Protein AF-A0AAN8IZR3-F1 (afdb_monomer_lite)

Secondary structure (DSSP, 8-state):
------------------GGGTS-TTHHHHHHHHHHHHHHTTT--TT--HHHHHHHHHHHHHHH--HHHHHHHHHHHHHTHHHHHHHHHTT--HHHHHHHTT--

Sequence (104 aa):
MFAFTAFVILIAAADKVPRDHLDGPYCHMCEVIMNNVRGDFNYDFSNVSPSQLLAKIFYECDQNLAGPANMRCHQIAKDNLMLIYSDLQAGKGAYFICQQLSLC

Structure (mmCIF, N/CA/C/O backbone):
data_AF-A0AAN8IZR3-F1
#
_entry.id   AF-A0AAN8IZR3-F1
#
loop_
_atom_site.group_PDB
_atom_site.id
_atom_site.type_symbol
_atom_site.label_atom_id
_atom_site.label_alt_id
_atom_site.label_comp_id
_atom_site.label_asym_id
_atom_site.label_entity_id
_atom_site.label_seq_id
_atom_site.pdbx_PDB_ins_code
_atom_site.Cartn_x
_atom_site.Cartn_y
_atom_site.Cartn_z
_atom_site.occupancy
_atom_site.B_iso_or_equiv
_atom_site.auth_seq_id
_atom_site.auth_comp_id
_atom_site.auth_asym_id
_atom_site.auth_atom_id
_atom_site.pdbx_PDB_model_num
ATOM 1 N N . MET A 1 1 ? 7.357 -62.207 -29.174 1.00 38.62 1 MET A N 1
ATOM 2 C CA . MET A 1 1 ? 7.732 -60.778 -29.142 1.00 38.62 1 MET A CA 1
ATOM 3 C C . MET A 1 1 ? 6.872 -60.099 -28.083 1.00 38.62 1 MET A C 1
ATOM 5 O O . MET A 1 1 ? 5.669 -60.007 -28.267 1.00 38.62 1 MET A O 1
ATOM 9 N N . PHE A 1 2 ? 7.474 -59.757 -26.941 1.00 38.25 2 PHE A N 1
ATOM 10 C CA . PHE A 1 2 ? 6.933 -58.832 -25.927 1.00 38.25 2 PHE A CA 1
ATOM 11 C C . PHE A 1 2 ? 7.077 -57.388 -26.483 1.00 38.25 2 PHE A C 1
ATOM 13 O O . PHE A 1 2 ? 7.927 -57.193 -27.344 1.00 38.25 2 PHE A O 1
ATOM 20 N N . ALA A 1 3 ? 6.344 -56.333 -26.115 1.00 38.59 3 ALA A N 1
ATOM 21 C CA . ALA A 1 3 ? 5.527 -56.040 -24.943 1.00 38.59 3 ALA A CA 1
ATOM 22 C C . ALA A 1 3 ? 4.478 -54.945 -25.268 1.00 38.59 3 ALA A C 1
ATOM 24 O O . ALA A 1 3 ? 4.662 -54.142 -26.181 1.00 38.59 3 ALA A O 1
ATOM 25 N N . PHE A 1 4 ? 3.413 -54.907 -24.464 1.00 47.47 4 PHE A N 1
ATOM 26 C CA . PHE A 1 4 ? 2.477 -53.791 -24.292 1.00 47.47 4 PHE A CA 1
ATOM 27 C C . PHE A 1 4 ? 3.166 -52.576 -23.656 1.00 47.47 4 PHE A C 1
ATOM 29 O O . PHE A 1 4 ? 3.887 -52.768 -22.681 1.00 47.47 4 PHE A O 1
ATOM 36 N N . THR A 1 5 ? 2.868 -51.364 -24.145 1.00 46.00 5 THR A N 1
ATOM 37 C CA . THR A 1 5 ? 2.778 -50.029 -23.482 1.00 46.00 5 THR A CA 1
ATOM 38 C C . THR A 1 5 ? 3.098 -48.957 -24.540 1.00 46.00 5 THR A C 1
ATOM 40 O O . THR A 1 5 ? 3.954 -49.166 -25.382 1.00 46.00 5 THR A O 1
ATOM 43 N N . ALA A 1 6 ? 2.427 -47.816 -24.647 1.00 42.97 6 ALA A N 1
ATOM 44 C CA . ALA A 1 6 ? 1.860 -46.997 -23.598 1.00 42.97 6 ALA A CA 1
ATOM 45 C C . ALA A 1 6 ? 0.643 -46.208 -24.110 1.00 42.97 6 ALA A C 1
ATOM 47 O O . ALA A 1 6 ? 0.675 -45.586 -25.170 1.00 42.97 6 ALA A O 1
ATOM 48 N N . PHE A 1 7 ? -0.404 -46.194 -23.286 1.00 46.56 7 PHE A N 1
ATOM 49 C CA . PHE A 1 7 ? -1.300 -45.053 -23.154 1.00 46.56 7 PHE A CA 1
ATOM 50 C C . PHE A 1 7 ? -0.446 -43.810 -22.873 1.00 46.56 7 PHE A C 1
ATOM 52 O O . PHE A 1 7 ? 0.168 -43.727 -21.811 1.00 46.56 7 PHE A O 1
ATOM 59 N N . VAL A 1 8 ? -0.423 -42.838 -23.781 1.00 50.31 8 VAL A N 1
ATOM 60 C CA . VAL A 1 8 ? -0.055 -41.469 -23.415 1.00 50.31 8 VAL A CA 1
ATOM 61 C C . VAL A 1 8 ? -1.286 -40.613 -23.637 1.00 50.31 8 VAL A C 1
ATOM 63 O O . VAL A 1 8 ? -1.682 -40.282 -24.750 1.00 50.31 8 VAL A O 1
ATOM 66 N N . ILE A 1 9 ? -1.926 -40.367 -22.504 1.00 49.03 9 ILE A N 1
ATOM 67 C CA . ILE A 1 9 ? -3.023 -39.447 -22.276 1.00 49.03 9 ILE A CA 1
ATOM 68 C C . ILE A 1 9 ? -2.616 -38.086 -22.854 1.00 49.03 9 ILE A C 1
ATOM 70 O O . ILE A 1 9 ? -1.644 -37.485 -22.401 1.00 49.03 9 ILE A O 1
ATOM 74 N N . LEU A 1 10 ? -3.363 -37.606 -23.851 1.00 41.41 10 LEU A N 1
ATOM 75 C CA . LEU A 1 10 ? -3.344 -36.208 -24.277 1.00 41.41 10 LEU A CA 1
ATOM 76 C C . LEU A 1 10 ? -3.931 -35.376 -23.135 1.00 41.41 10 LEU A C 1
ATOM 78 O O . LEU A 1 10 ? -5.129 -35.101 -23.089 1.00 41.41 10 LEU A O 1
ATOM 82 N N . ILE A 1 11 ? -3.091 -35.024 -22.165 1.00 51.22 11 ILE A N 1
ATOM 83 C CA . ILE A 1 11 ? -3.413 -33.961 -21.226 1.00 51.22 11 ILE A CA 1
ATOM 84 C C . ILE A 1 11 ? -3.352 -32.688 -22.060 1.00 51.22 11 ILE A C 1
ATOM 86 O O . ILE A 1 11 ? -2.293 -32.330 -22.574 1.00 51.22 11 ILE A O 1
ATOM 90 N N . ALA A 1 12 ? -4.505 -32.047 -22.239 1.00 45.12 12 ALA A N 1
ATOM 91 C CA . ALA A 1 12 ? -4.584 -30.695 -22.749 1.00 45.12 12 ALA A CA 1
ATOM 92 C C . ALA A 1 12 ? -3.636 -29.824 -21.917 1.00 45.12 12 ALA A C 1
ATOM 94 O O . ALA A 1 12 ? -3.920 -29.503 -20.761 1.00 45.12 12 ALA A O 1
ATOM 95 N N . ALA A 1 13 ? -2.494 -29.462 -22.495 1.00 45.12 13 ALA A N 1
ATOM 96 C CA . ALA A 1 13 ? -1.776 -28.285 -22.065 1.00 45.12 13 ALA A CA 1
ATOM 97 C C . ALA A 1 13 ? -2.693 -27.111 -22.420 1.00 45.12 13 ALA A C 1
ATOM 99 O O . ALA A 1 13 ? -2.669 -26.585 -23.527 1.00 45.12 13 ALA A O 1
ATOM 100 N N . ALA A 1 14 ? -3.575 -26.738 -21.494 1.00 46.97 14 ALA A N 1
ATOM 101 C CA . ALA A 1 14 ? -3.945 -25.343 -21.387 1.00 46.97 14 ALA A CA 1
ATOM 102 C C . ALA A 1 14 ? -2.637 -24.639 -21.021 1.00 46.97 14 ALA A C 1
ATOM 104 O O . ALA A 1 14 ? -2.264 -24.598 -19.846 1.00 46.97 14 ALA A O 1
ATOM 105 N N . ASP A 1 15 ? -1.883 -24.224 -22.041 1.00 44.44 15 ASP A N 1
ATOM 106 C CA . ASP A 1 15 ? -0.753 -23.325 -21.887 1.00 44.44 15 ASP A CA 1
ATOM 107 C C . ASP A 1 15 ? -1.238 -22.180 -21.003 1.00 44.44 15 ASP A C 1
ATOM 109 O O . ASP A 1 15 ? -2.088 -21.374 -21.391 1.00 44.44 15 ASP A O 1
ATOM 113 N N . LYS A 1 16 ? -0.774 -22.173 -19.752 1.00 41.12 16 LYS A N 1
ATOM 114 C CA . LYS A 1 16 ? -0.982 -21.060 -18.839 1.00 41.12 16 LYS A CA 1
ATOM 115 C C . LYS A 1 16 ? -0.246 -19.892 -19.471 1.00 41.12 16 LYS A C 1
ATOM 117 O O . LYS A 1 16 ? 0.960 -19.777 -19.290 1.00 41.12 16 LYS A O 1
ATOM 122 N N . VAL A 1 17 ? -0.950 -19.074 -20.247 1.00 48.69 17 VAL A N 1
ATOM 123 C CA . VAL A 1 17 ? -0.418 -17.801 -20.729 1.00 48.69 17 VAL A CA 1
ATOM 124 C C . VAL A 1 17 ? 0.116 -17.038 -19.516 1.00 48.69 17 VAL A C 1
ATOM 126 O O . VAL A 1 17 ? -0.597 -16.944 -18.511 1.00 48.69 17 VAL A O 1
ATOM 129 N N . PRO A 1 18 ? 1.343 -16.497 -19.608 1.00 51.03 18 PRO A N 1
ATOM 130 C CA . PRO A 1 18 ? 1.863 -15.467 -18.745 1.00 51.03 18 PRO A CA 1
ATOM 131 C C . PRO A 1 18 ? 0.797 -14.535 -18.184 1.00 51.03 18 PRO A C 1
ATOM 133 O O . PRO A 1 18 ? 0.354 -13.723 -18.995 1.00 51.03 18 PRO A O 1
ATOM 136 N N . ARG A 1 19 ? 0.348 -14.567 -16.917 1.00 50.91 19 ARG A N 1
ATOM 137 C CA . ARG A 1 19 ? -0.573 -13.493 -16.454 1.00 50.91 19 ARG A CA 1
ATOM 138 C C . ARG A 1 19 ? 0.058 -12.101 -16.654 1.00 50.91 19 ARG A C 1
ATOM 140 O O . ARG A 1 19 ? -0.626 -11.128 -16.942 1.00 50.91 19 ARG A O 1
ATOM 147 N N . ASP A 1 20 ? 1.386 -12.082 -16.663 1.00 47.97 20 ASP A N 1
ATOM 148 C CA . ASP A 1 20 ? 2.274 -10.945 -16.889 1.00 47.97 20 ASP A CA 1
ATOM 149 C C . ASP A 1 20 ? 2.138 -10.260 -18.268 1.00 47.97 20 ASP A C 1
ATOM 151 O O . ASP A 1 20 ? 2.714 -9.194 -18.466 1.00 47.97 20 ASP A O 1
ATOM 155 N N . HIS A 1 21 ? 1.436 -10.851 -19.250 1.00 45.38 21 HIS A N 1
ATOM 156 C CA . HIS A 1 21 ? 1.255 -10.227 -20.573 1.00 45.38 21 HIS A CA 1
ATOM 157 C C . HIS A 1 21 ? -0.057 -9.435 -20.715 1.00 45.38 21 HIS A C 1
ATOM 159 O O . HIS A 1 21 ? -0.192 -8.653 -21.654 1.00 45.38 21 HIS A O 1
ATOM 165 N N . LEU A 1 22 ? -1.025 -9.641 -19.814 1.00 55.91 22 LEU A N 1
ATOM 166 C CA . LEU A 1 22 ? -2.338 -8.980 -19.851 1.00 55.91 22 LEU A CA 1
ATOM 167 C C . LEU A 1 22 ? -2.496 -7.939 -18.742 1.00 55.91 22 LEU A C 1
ATOM 169 O O . LEU A 1 22 ? -3.118 -6.905 -18.971 1.00 55.91 22 LEU A O 1
ATOM 173 N N . ASP A 1 23 ? -1.903 -8.191 -17.579 1.00 59.34 23 ASP A N 1
ATOM 174 C CA . ASP A 1 23 ? -1.882 -7.258 -16.463 1.00 59.34 23 ASP A CA 1
ATOM 175 C C . ASP A 1 23 ? -0.554 -6.469 -16.508 1.00 59.34 23 ASP A C 1
ATOM 177 O O . ASP A 1 23 ? 0.507 -7.056 -16.708 1.00 59.34 23 ASP A O 1
ATOM 181 N N . GLY A 1 24 ? -0.592 -5.134 -16.407 1.00 63.03 24 GLY A N 1
ATOM 182 C CA . GLY A 1 24 ? 0.551 -4.245 -16.687 1.00 63.03 24 GLY A CA 1
ATOM 183 C C . GLY A 1 24 ? 1.871 -4.582 -15.954 1.00 63.03 24 GLY A C 1
ATOM 184 O O . GLY A 1 24 ? 1.887 -5.339 -14.984 1.00 63.03 24 GLY A O 1
ATOM 185 N N . PRO A 1 25 ? 3.013 -3.966 -16.336 1.00 78.0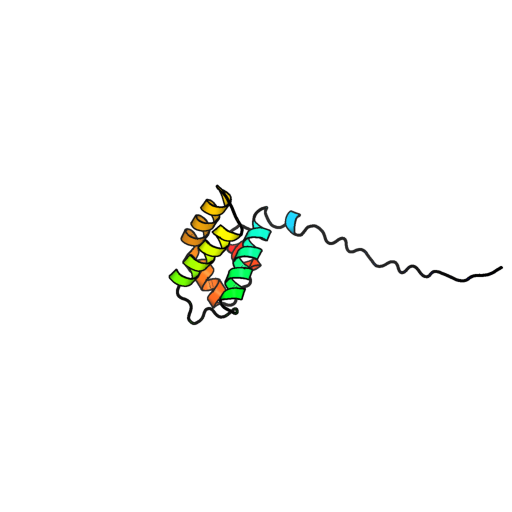6 25 PRO A N 1
ATOM 186 C CA . PRO A 1 25 ? 4.357 -4.370 -15.884 1.00 78.06 25 PRO A CA 1
ATOM 187 C C . PRO A 1 25 ? 4.600 -4.247 -14.367 1.00 78.06 25 PRO A C 1
ATOM 189 O O . PRO A 1 25 ? 5.638 -4.683 -13.872 1.00 78.06 25 PRO A O 1
ATOM 192 N N . TYR A 1 26 ? 3.671 -3.633 -13.630 1.00 86.38 26 TYR A N 1
ATOM 193 C CA . TYR A 1 26 ? 3.735 -3.438 -12.183 1.00 86.38 26 TYR A CA 1
ATOM 194 C C . TYR A 1 26 ? 2.722 -4.289 -11.406 1.00 86.38 26 TYR A C 1
ATOM 196 O O . TYR A 1 26 ? 2.785 -4.301 -10.175 1.00 86.38 26 TYR A O 1
ATOM 204 N N . CYS A 1 27 ? 1.823 -5.010 -12.087 1.00 89.81 27 CYS A N 1
ATOM 205 C CA . CYS A 1 27 ? 0.713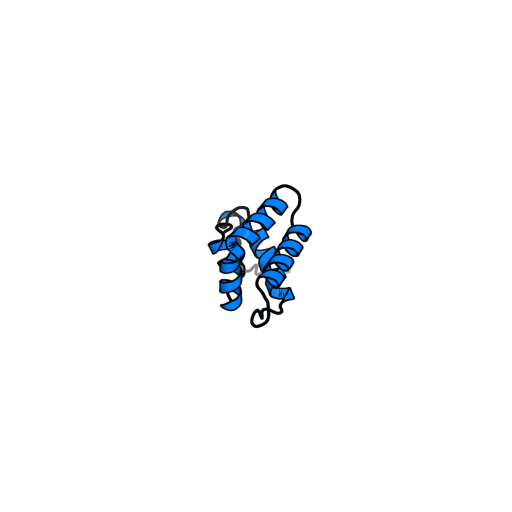 -5.715 -11.452 1.00 89.81 27 CYS A CA 1
ATOM 206 C C . CYS A 1 27 ? 1.219 -6.795 -10.499 1.00 89.81 27 CYS A C 1
ATOM 208 O O . CYS A 1 27 ? 0.888 -6.782 -9.315 1.00 89.81 27 CYS A O 1
ATOM 210 N N . HIS A 1 28 ? 2.118 -7.656 -10.988 1.00 91.06 28 HIS A N 1
ATOM 211 C CA . HIS A 1 28 ? 2.694 -8.731 -10.186 1.00 91.06 28 HIS A CA 1
ATOM 212 C C . HIS A 1 28 ? 3.345 -8.207 -8.900 1.00 91.06 28 HIS A C 1
ATOM 214 O O . HIS A 1 28 ? 3.093 -8.719 -7.812 1.00 91.06 28 HIS A O 1
ATOM 220 N N . MET A 1 29 ? 4.145 -7.143 -9.008 1.00 92.62 29 MET A N 1
ATOM 221 C CA . MET A 1 29 ? 4.839 -6.584 -7.851 1.00 92.62 29 MET A CA 1
ATOM 222 C C . MET A 1 29 ? 3.880 -5.899 -6.871 1.00 92.62 29 MET A C 1
ATOM 224 O O . MET A 1 29 ? 4.042 -6.027 -5.659 1.00 92.62 29 MET A O 1
ATOM 228 N N . CYS A 1 30 ? 2.854 -5.212 -7.379 1.00 96.25 30 CYS A N 1
ATOM 229 C CA . CYS A 1 30 ? 1.800 -4.666 -6.534 1.00 96.25 30 CYS A CA 1
ATOM 230 C C . CYS A 1 30 ? 1.075 -5.779 -5.766 1.00 96.25 30 CYS A C 1
ATOM 232 O O . CYS A 1 30 ? 0.871 -5.658 -4.558 1.00 96.25 30 CYS A O 1
ATOM 234 N N . GLU A 1 31 ? 0.729 -6.882 -6.436 1.00 96.38 31 GLU A N 1
ATOM 235 C CA . GLU A 1 31 ? 0.065 -8.009 -5.789 1.00 96.38 31 GLU A CA 1
ATOM 236 C C . GLU A 1 31 ? 0.929 -8.635 -4.694 1.00 96.38 31 GLU A C 1
ATOM 238 O O . GLU A 1 31 ? 0.405 -8.951 -3.627 1.00 96.38 31 GLU A O 1
ATOM 243 N N . VAL A 1 32 ? 2.236 -8.795 -4.929 1.00 95.94 32 VAL A N 1
ATOM 244 C CA . VAL A 1 32 ? 3.182 -9.291 -3.916 1.00 95.94 32 VAL A CA 1
ATOM 245 C C . VAL A 1 32 ? 3.162 -8.393 -2.681 1.00 95.94 32 VAL A C 1
ATOM 247 O O . VAL A 1 32 ? 2.876 -8.873 -1.584 1.00 95.94 32 VAL A O 1
ATOM 250 N N . ILE A 1 33 ? 3.370 -7.086 -2.861 1.00 97.62 33 ILE A N 1
ATOM 251 C CA . ILE A 1 33 ? 3.377 -6.110 -1.763 1.00 97.62 33 ILE A CA 1
ATOM 252 C C . ILE A 1 33 ? 2.050 -6.147 -1.000 1.00 97.62 33 ILE A C 1
ATOM 254 O O . ILE A 1 33 ? 2.032 -6.304 0.220 1.00 97.62 33 ILE A O 1
ATOM 258 N N . MET A 1 34 ? 0.919 -6.062 -1.704 1.00 98.19 34 MET A N 1
ATOM 259 C CA . MET A 1 34 ? -0.391 -6.022 -1.058 1.00 98.19 34 MET A CA 1
ATOM 260 C C . MET A 1 34 ? -0.763 -7.346 -0.384 1.00 98.19 34 MET A C 1
ATOM 262 O O . MET A 1 34 ? -1.442 -7.329 0.643 1.00 98.19 34 MET A O 1
ATOM 266 N N . ASN A 1 35 ? -0.324 -8.495 -0.905 1.00 98.12 35 ASN A N 1
ATOM 267 C CA . ASN A 1 35 ? -0.526 -9.778 -0.233 1.00 98.12 35 ASN A CA 1
ATOM 268 C C . ASN A 1 35 ? 0.327 -9.905 1.033 1.00 98.12 35 ASN A C 1
ATOM 270 O O . ASN A 1 35 ? -0.194 -10.405 2.028 1.00 98.12 35 ASN A O 1
ATOM 274 N N . ASN A 1 36 ? 1.564 -9.402 1.043 1.00 98.19 36 ASN A N 1
ATOM 275 C CA . ASN A 1 36 ? 2.384 -9.369 2.257 1.00 98.19 36 ASN A CA 1
ATOM 276 C C . ASN A 1 36 ? 1.744 -8.485 3.334 1.00 98.19 36 ASN A C 1
ATOM 278 O O . ASN A 1 36 ? 1.543 -8.935 4.459 1.00 98.19 36 ASN A O 1
ATOM 282 N N . VAL A 1 37 ? 1.310 -7.270 2.970 1.00 98.31 37 VAL A N 1
ATOM 283 C CA . VAL A 1 37 ? 0.589 -6.369 3.889 1.00 98.31 37 VAL A CA 1
ATOM 284 C C . VAL A 1 37 ? -0.649 -7.056 4.472 1.00 98.31 37 VAL A C 1
ATOM 286 O O . VAL A 1 37 ? -0.871 -7.015 5.680 1.00 98.31 37 VAL A O 1
ATOM 289 N N . ARG A 1 38 ? -1.453 -7.715 3.629 1.00 98.06 38 ARG A N 1
ATOM 290 C CA . ARG A 1 38 ? -2.634 -8.474 4.073 1.00 98.06 38 ARG A CA 1
ATOM 291 C C . ARG A 1 38 ? -2.265 -9.621 5.006 1.00 98.06 38 ARG A C 1
ATOM 293 O O . ARG A 1 38 ? -2.939 -9.797 6.017 1.00 98.06 38 ARG A O 1
ATOM 300 N N . GLY A 1 39 ? -1.211 -10.367 4.690 1.00 97.56 39 GLY A N 1
ATOM 301 C CA . GLY A 1 39 ? -0.715 -11.463 5.515 1.00 97.56 39 GLY A CA 1
ATOM 302 C C . GLY A 1 39 ? -0.271 -11.005 6.902 1.00 97.56 39 GLY A C 1
ATOM 303 O O . GLY A 1 39 ? -0.670 -11.610 7.892 1.00 97.56 39 GLY A O 1
ATOM 304 N N . ASP A 1 40 ? 0.469 -9.902 6.992 1.00 97.00 40 ASP A N 1
ATOM 305 C CA . ASP A 1 40 ? 1.016 -9.422 8.267 1.00 97.00 40 ASP A CA 1
ATOM 306 C C . ASP A 1 40 ? -0.035 -8.870 9.228 1.00 97.00 40 ASP A C 1
ATOM 308 O O . ASP A 1 40 ? 0.138 -8.929 10.446 1.00 97.00 40 ASP A O 1
ATOM 312 N N . PHE A 1 41 ? -1.161 -8.394 8.699 1.00 97.31 41 PHE A N 1
ATOM 313 C CA . PHE A 1 41 ? -2.332 -8.050 9.503 1.00 97.31 41 PHE A CA 1
ATOM 314 C C . PHE A 1 41 ? -3.320 -9.217 9.655 1.00 97.31 41 PHE A C 1
ATOM 316 O O . PHE A 1 41 ? -4.447 -9.013 10.091 1.00 97.31 41 PHE A O 1
ATOM 323 N N . ASN A 1 42 ? -2.930 -10.451 9.312 1.00 96.94 42 ASN A N 1
ATOM 324 C CA . ASN A 1 42 ? -3.790 -11.641 9.362 1.00 96.94 42 ASN A CA 1
ATOM 325 C C . ASN A 1 42 ? -5.140 -11.450 8.646 1.00 96.94 42 ASN A C 1
ATOM 327 O O . ASN A 1 42 ? -6.155 -12.004 9.061 1.00 96.94 42 ASN A O 1
ATOM 331 N N . TYR A 1 43 ? -5.151 -10.667 7.564 1.00 96.00 43 TYR A N 1
ATOM 332 C CA . TYR A 1 43 ? -6.343 -10.293 6.799 1.00 96.00 43 TYR A CA 1
ATOM 333 C C . TYR A 1 43 ? -7.420 -9.537 7.604 1.00 96.00 43 TYR A C 1
ATOM 335 O O . TYR A 1 43 ? -8.541 -9.396 7.118 1.00 96.00 43 TYR A O 1
ATOM 343 N N . ASP A 1 44 ? -7.088 -9.013 8.788 1.00 96.50 44 ASP A N 1
ATOM 344 C CA . ASP A 1 44 ? -7.984 -8.227 9.636 1.00 96.50 44 ASP A CA 1
ATOM 345 C C . ASP A 1 44 ? -7.472 -6.789 9.808 1.00 96.50 44 ASP A C 1
ATOM 347 O O . ASP A 1 44 ? -6.445 -6.520 10.430 1.00 96.50 44 ASP A O 1
ATOM 351 N N . PHE A 1 45 ? -8.238 -5.845 9.263 1.00 97.00 45 PHE A N 1
ATOM 352 C CA . PHE A 1 45 ? -7.940 -4.412 9.283 1.00 97.00 45 PHE A CA 1
ATOM 353 C C . PHE A 1 45 ? -8.880 -3.617 10.203 1.00 97.00 45 PHE A C 1
ATOM 355 O O . PHE A 1 45 ? -8.905 -2.388 10.151 1.00 97.00 45 PHE A O 1
ATOM 362 N N . SER A 1 46 ? -9.662 -4.294 11.052 1.00 95.38 46 SER A N 1
ATOM 363 C CA . SER A 1 46 ? -10.634 -3.655 11.953 1.00 95.38 46 SER A CA 1
ATOM 364 C C . SER A 1 46 ? -9.989 -2.729 12.992 1.00 95.38 46 SER A C 1
ATOM 366 O O . SER A 1 46 ? -10.581 -1.718 13.364 1.00 95.38 46 SER A O 1
ATOM 368 N N . ASN A 1 47 ? -8.763 -3.047 13.420 1.00 94.88 47 ASN A N 1
ATOM 369 C CA . ASN A 1 47 ? -8.005 -2.309 14.438 1.00 94.88 47 ASN A CA 1
ATOM 370 C C . ASN A 1 47 ? -6.707 -1.681 13.900 1.00 94.88 47 ASN A C 1
ATOM 372 O O . ASN A 1 47 ? -5.856 -1.255 14.680 1.00 94.88 47 ASN A O 1
ATOM 376 N N . VAL A 1 48 ? -6.531 -1.645 12.577 1.00 97.19 48 VAL A N 1
ATOM 377 C CA . VAL A 1 48 ? -5.352 -1.057 11.929 1.00 97.19 48 VAL A CA 1
ATOM 378 C C . VAL A 1 48 ? -5.646 0.406 11.634 1.00 97.19 48 VAL A C 1
ATOM 380 O O . VAL A 1 48 ? -6.674 0.717 11.047 1.00 97.19 48 VAL A O 1
ATOM 383 N N . SER A 1 4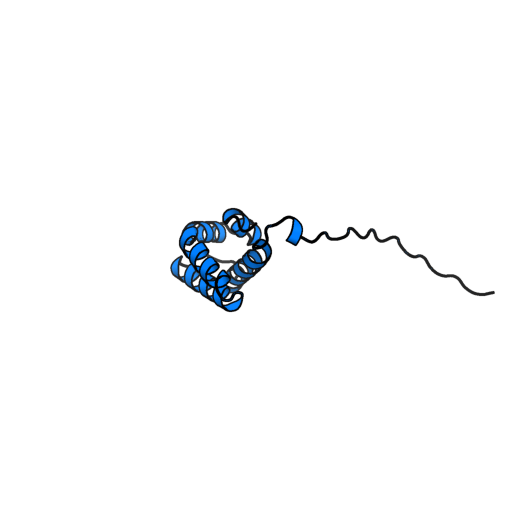9 ? -4.760 1.324 12.013 1.00 98.19 49 SER A N 1
ATOM 384 C CA . SER A 1 49 ? -4.893 2.730 11.622 1.00 98.19 49 SER A CA 1
ATOM 385 C C . SER A 1 49 ? -4.323 2.982 10.216 1.00 98.19 49 SER A C 1
ATOM 387 O O . SER A 1 49 ? -3.408 2.274 9.780 1.00 98.19 49 SER A O 1
ATOM 389 N N . PRO A 1 50 ? -4.754 4.047 9.511 1.00 98.06 50 PRO A N 1
ATOM 390 C CA . PRO A 1 50 ? -4.147 4.422 8.233 1.00 98.06 50 PRO A CA 1
ATOM 391 C C . PRO A 1 50 ? -2.630 4.653 8.320 1.00 98.06 50 PRO A C 1
ATOM 393 O O . PRO A 1 50 ? -1.900 4.311 7.394 1.00 98.06 50 PRO A O 1
ATOM 396 N N . SER A 1 51 ? -2.120 5.189 9.436 1.00 98.25 51 SER A N 1
ATOM 397 C CA . SER A 1 51 ? -0.677 5.400 9.612 1.00 98.25 51 SER A CA 1
ATOM 398 C C . SER A 1 51 ? 0.096 4.091 9.789 1.00 98.25 51 SER A C 1
ATOM 400 O O . SER A 1 51 ? 1.192 3.964 9.245 1.00 98.25 51 SER A O 1
ATOM 402 N N . GLN A 1 52 ? -0.473 3.108 10.496 1.00 98.31 52 GLN A N 1
ATOM 403 C CA . GLN A 1 52 ? 0.106 1.766 10.615 1.00 98.31 52 GLN A CA 1
ATOM 404 C C . GLN A 1 52 ? 0.121 1.051 9.264 1.00 98.31 52 GLN A C 1
ATOM 406 O O . GLN A 1 52 ? 1.139 0.470 8.892 1.00 98.31 52 GLN A O 1
ATOM 411 N N . LEU A 1 53 ? -0.977 1.146 8.506 1.00 98.50 53 LEU A N 1
ATOM 412 C CA . LEU A 1 53 ? -1.050 0.602 7.155 1.00 98.50 53 LEU A CA 1
ATOM 413 C C . LEU A 1 53 ? 0.007 1.236 6.242 1.00 98.50 53 LEU A C 1
ATOM 415 O O . LEU A 1 53 ? 0.746 0.514 5.578 1.00 98.50 53 LEU A O 1
ATOM 419 N N . LEU A 1 54 ? 0.118 2.569 6.231 1.00 98.62 54 LEU A N 1
ATOM 420 C CA . LEU A 1 54 ? 1.090 3.268 5.388 1.00 98.62 54 LEU A CA 1
ATOM 421 C C . LEU A 1 54 ? 2.528 2.861 5.722 1.00 98.62 54 LEU A C 1
ATOM 423 O O . LEU A 1 54 ? 3.300 2.548 4.819 1.00 98.62 54 LEU A O 1
ATOM 427 N N . ALA A 1 55 ? 2.876 2.827 7.012 1.00 98.62 55 ALA A N 1
ATOM 428 C CA . ALA A 1 55 ? 4.196 2.394 7.460 1.00 98.62 55 ALA A CA 1
ATOM 429 C C . ALA A 1 55 ? 4.503 0.958 7.014 1.00 98.62 55 ALA A C 1
ATOM 431 O O . ALA A 1 55 ? 5.632 0.653 6.630 1.00 98.62 55 ALA A O 1
ATOM 432 N N . LYS A 1 56 ? 3.491 0.084 7.015 1.00 98.50 56 LYS A N 1
ATOM 433 C CA . LYS A 1 56 ? 3.653 -1.294 6.567 1.00 98.50 56 LYS A CA 1
ATOM 434 C C . LYS A 1 56 ? 3.811 -1.410 5.051 1.00 98.50 56 LYS A C 1
ATOM 436 O O . LYS A 1 56 ? 4.689 -2.135 4.597 1.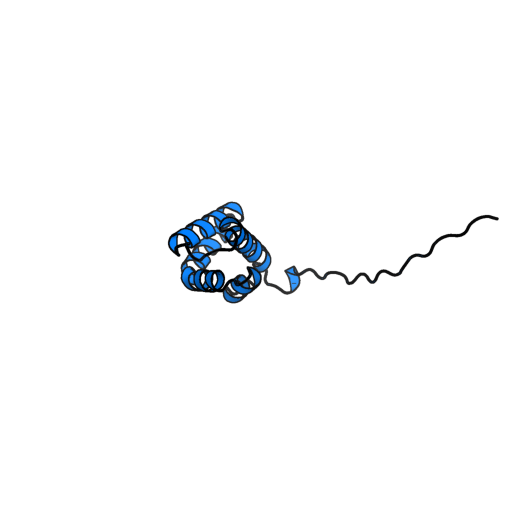00 98.50 56 LYS A O 1
ATOM 441 N N . ILE A 1 57 ? 3.034 -0.664 4.267 1.00 98.56 57 ILE A N 1
ATOM 442 C CA . ILE A 1 57 ? 3.215 -0.619 2.808 1.00 98.56 57 ILE A CA 1
ATOM 443 C C . ILE A 1 57 ? 4.616 -0.095 2.468 1.00 98.56 57 ILE A C 1
ATOM 445 O O . ILE A 1 57 ? 5.277 -0.656 1.604 1.00 98.56 57 ILE A O 1
ATOM 449 N N . PHE A 1 58 ? 5.104 0.928 3.175 1.00 98.56 58 PHE A N 1
ATOM 450 C CA . PHE A 1 58 ? 6.457 1.461 2.980 1.00 98.56 58 PHE A CA 1
ATOM 451 C C . PHE A 1 58 ? 7.529 0.415 3.243 1.00 98.56 58 PHE A C 1
ATOM 453 O O . PHE A 1 58 ? 8.422 0.234 2.420 1.00 98.56 58 PHE A O 1
ATOM 460 N N . TYR A 1 59 ? 7.395 -0.313 4.351 1.00 98.44 59 TYR A N 1
ATOM 461 C CA . TYR A 1 59 ? 8.282 -1.422 4.659 1.00 98.44 59 TYR A CA 1
ATOM 462 C C . TYR A 1 59 ? 8.294 -2.462 3.527 1.00 98.44 59 TYR A C 1
ATOM 464 O O . TYR A 1 59 ? 9.366 -2.852 3.076 1.00 98.44 59 TYR A O 1
ATOM 472 N N . GLU A 1 60 ? 7.129 -2.864 3.009 1.00 98.06 60 GLU A N 1
ATOM 473 C CA . GLU A 1 60 ? 7.063 -3.818 1.894 1.00 98.06 60 GLU A CA 1
ATOM 474 C C . GLU A 1 60 ? 7.634 -3.254 0.585 1.00 98.06 60 GLU A C 1
ATOM 476 O O . GLU A 1 60 ? 8.301 -3.985 -0.148 1.00 98.06 60 GLU A O 1
ATOM 481 N N . CYS A 1 61 ? 7.444 -1.965 0.295 1.00 97.19 61 CYS A N 1
ATOM 482 C CA . CYS A 1 61 ? 8.116 -1.313 -0.828 1.00 97.19 61 CYS A CA 1
ATOM 483 C C . CYS A 1 61 ? 9.647 -1.409 -0.673 1.00 97.19 61 CYS A C 1
ATOM 485 O O . CYS A 1 61 ? 10.327 -1.800 -1.618 1.00 97.19 61 CYS A O 1
ATOM 487 N N . ASP A 1 62 ? 10.184 -1.129 0.519 1.00 97.06 62 ASP A N 1
ATOM 488 C CA . ASP A 1 62 ? 11.627 -1.161 0.792 1.00 97.06 62 ASP A CA 1
ATOM 489 C C . ASP A 1 62 ? 12.224 -2.577 0.721 1.00 97.06 62 ASP A C 1
ATOM 491 O O . ASP A 1 62 ? 13.394 -2.730 0.373 1.00 97.06 62 ASP A O 1
ATOM 495 N N . GLN A 1 63 ? 11.442 -3.615 1.043 1.00 97.25 63 GLN A N 1
ATOM 496 C CA . GLN A 1 63 ? 11.893 -5.010 0.954 1.00 97.25 63 GLN A CA 1
ATOM 497 C C . GLN A 1 63 ? 11.883 -5.558 -0.477 1.00 97.25 63 GLN A C 1
ATOM 499 O O . GLN A 1 63 ? 12.731 -6.378 -0.826 1.00 97.25 63 GLN A O 1
ATOM 504 N N . ASN A 1 64 ? 10.922 -5.136 -1.302 1.00 92.62 64 ASN A N 1
ATOM 505 C CA . ASN A 1 64 ? 10.681 -5.750 -2.611 1.00 92.62 64 ASN A CA 1
ATOM 506 C C . ASN A 1 64 ? 11.199 -4.905 -3.785 1.00 92.62 64 ASN A C 1
ATOM 508 O O . ASN A 1 64 ? 11.332 -5.413 -4.900 1.00 92.62 64 ASN A O 1
ATOM 512 N N . LEU A 1 65 ? 11.489 -3.619 -3.566 1.00 93.44 65 LEU A N 1
ATOM 513 C CA . LEU A 1 65 ? 11.863 -2.675 -4.614 1.00 93.44 65 LEU A CA 1
ATOM 514 C C . LEU A 1 65 ? 13.117 -1.879 -4.254 1.00 93.44 65 LEU A C 1
ATOM 516 O O . LEU A 1 65 ? 13.410 -1.588 -3.100 1.00 93.44 65 LEU A O 1
ATOM 520 N N . ALA A 1 66 ? 13.828 -1.437 -5.290 1.00 91.44 66 ALA A N 1
ATOM 521 C CA . ALA A 1 66 ? 14.980 -0.554 -5.162 1.00 91.44 66 ALA A CA 1
ATOM 522 C C . ALA A 1 66 ? 14.900 0.616 -6.152 1.00 91.44 66 ALA A C 1
ATOM 524 O O . ALA A 1 66 ? 14.186 0.574 -7.159 1.00 91.44 66 ALA A O 1
ATOM 525 N N . GLY A 1 67 ? 15.657 1.677 -5.865 1.00 93.38 67 GLY A N 1
ATOM 526 C CA . GLY A 1 67 ? 15.800 2.826 -6.758 1.00 93.38 67 GLY A CA 1
ATOM 527 C C . GLY A 1 67 ? 14.465 3.527 -7.071 1.00 93.38 67 GLY A C 1
ATOM 528 O O . GLY A 1 67 ? 13.611 3.654 -6.189 1.00 93.38 67 GLY A O 1
ATOM 529 N N . PRO A 1 68 ? 14.254 3.992 -8.318 1.00 91.69 68 PRO A N 1
ATOM 530 C CA . PRO A 1 68 ? 13.049 4.734 -8.700 1.00 91.69 68 PRO A CA 1
ATOM 531 C C . PRO A 1 68 ? 11.732 3.985 -8.478 1.00 91.69 68 PRO A C 1
ATOM 533 O O . PRO A 1 68 ? 10.716 4.616 -8.193 1.00 91.69 68 PRO A O 1
ATOM 536 N N . ALA A 1 69 ? 11.739 2.653 -8.581 1.00 90.38 69 ALA A N 1
ATOM 537 C CA . ALA A 1 69 ? 10.544 1.846 -8.352 1.00 90.38 69 ALA A CA 1
ATOM 538 C C . ALA A 1 69 ? 10.091 1.911 -6.885 1.00 90.38 69 ALA A C 1
ATOM 540 O O . ALA A 1 69 ? 8.899 2.073 -6.629 1.00 90.38 69 ALA A O 1
ATOM 541 N N . ASN A 1 70 ? 11.034 1.878 -5.936 1.00 93.00 70 ASN A N 1
ATOM 542 C CA . ASN A 1 70 ? 10.724 2.017 -4.513 1.00 93.00 70 ASN A CA 1
ATOM 543 C C . ASN A 1 70 ? 10.134 3.405 -4.203 1.00 93.00 70 ASN A C 1
ATOM 545 O O . ASN A 1 70 ? 9.057 3.519 -3.622 1.00 93.00 70 ASN A O 1
ATOM 549 N N . MET A 1 71 ? 10.776 4.470 -4.701 1.00 95.44 71 MET A N 1
ATOM 550 C CA . MET A 1 71 ? 10.266 5.839 -4.525 1.00 95.44 71 MET A CA 1
ATOM 551 C C . MET A 1 71 ? 8.846 6.000 -5.083 1.00 95.44 71 MET A C 1
ATOM 553 O O . MET A 1 71 ? 7.993 6.626 -4.455 1.00 95.44 71 MET A O 1
ATOM 557 N N . ARG A 1 72 ? 8.569 5.39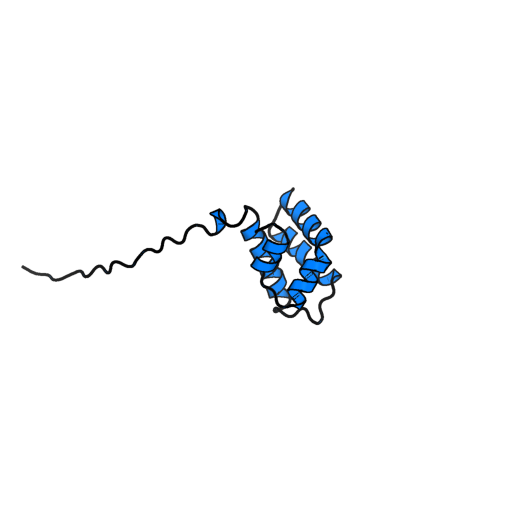7 -6.247 1.00 95.06 72 ARG A N 1
ATOM 558 C CA . ARG A 1 72 ? 7.232 5.407 -6.849 1.00 95.06 72 ARG A CA 1
ATOM 559 C C . ARG A 1 72 ? 6.219 4.617 -6.017 1.00 95.06 72 ARG A C 1
ATOM 561 O O . ARG A 1 72 ? 5.091 5.075 -5.877 1.00 95.06 72 ARG A O 1
ATOM 568 N N . CYS A 1 73 ? 6.614 3.485 -5.439 1.00 97.50 73 CYS A N 1
ATOM 569 C CA . CYS A 1 73 ? 5.773 2.694 -4.538 1.00 97.50 73 CYS A CA 1
ATOM 570 C C . CYS A 1 73 ? 5.350 3.502 -3.302 1.00 97.50 73 CYS A C 1
ATOM 572 O O . CYS A 1 73 ? 4.161 3.590 -2.998 1.00 97.50 73 CYS A O 1
ATOM 574 N N . HIS A 1 74 ? 6.298 4.193 -2.657 1.00 98.25 74 HIS A N 1
ATOM 575 C CA . HIS A 1 74 ? 6.015 5.078 -1.518 1.00 98.25 74 HIS A CA 1
ATOM 576 C C . HIS A 1 74 ? 5.063 6.216 -1.894 1.00 98.25 74 HIS A C 1
ATOM 578 O O . HIS A 1 74 ? 4.155 6.545 -1.130 1.00 98.25 74 HIS A O 1
ATOM 584 N N . GLN A 1 75 ? 5.263 6.819 -3.068 1.00 98.19 75 GLN A N 1
ATOM 585 C CA . GLN A 1 75 ? 4.411 7.903 -3.549 1.00 98.19 75 GLN A CA 1
ATOM 586 C C . GLN A 1 75 ? 2.979 7.419 -3.806 1.00 98.19 75 GLN A C 1
ATOM 588 O O . GLN A 1 75 ? 2.039 8.006 -3.279 1.00 98.19 75 GLN A O 1
ATOM 593 N N . ILE A 1 76 ? 2.811 6.303 -4.525 1.00 97.44 76 ILE A N 1
ATOM 594 C CA . ILE A 1 76 ? 1.494 5.703 -4.789 1.00 97.44 76 ILE A CA 1
ATOM 595 C C . ILE A 1 76 ? 0.781 5.366 -3.478 1.00 97.44 76 ILE A C 1
ATOM 597 O O . ILE A 1 76 ? -0.398 5.682 -3.330 1.00 97.44 76 ILE A O 1
ATOM 601 N N . ALA A 1 77 ? 1.488 4.769 -2.516 1.00 98.12 77 ALA A N 1
ATOM 602 C CA . ALA A 1 77 ? 0.920 4.415 -1.221 1.00 98.12 77 ALA A CA 1
ATOM 603 C C . ALA A 1 77 ? 0.461 5.646 -0.422 1.00 98.12 77 ALA A C 1
ATOM 605 O O . ALA A 1 77 ? -0.600 5.605 0.196 1.00 98.12 77 ALA A O 1
ATOM 606 N N . LYS A 1 78 ? 1.216 6.753 -0.460 1.00 98.31 78 LYS A N 1
ATOM 607 C CA . LYS A 1 78 ? 0.809 8.032 0.148 1.00 98.31 78 LYS A CA 1
ATOM 608 C C . LYS A 1 78 ? -0.425 8.618 -0.526 1.00 98.31 78 LYS A C 1
ATOM 610 O O . LYS A 1 78 ? -1.387 8.948 0.164 1.00 98.31 78 LYS A O 1
ATOM 615 N N . ASP A 1 79 ? -0.397 8.723 -1.850 1.00 98.31 79 ASP A N 1
ATOM 616 C CA . ASP A 1 79 ? -1.445 9.395 -2.623 1.00 98.31 79 ASP A CA 1
ATOM 617 C C . ASP A 1 79 ? -2.776 8.635 -2.574 1.00 98.31 79 ASP A C 1
ATOM 619 O O . ASP A 1 79 ? -3.843 9.241 -2.637 1.00 98.31 79 ASP A O 1
ATOM 623 N N . ASN A 1 80 ? -2.718 7.310 -2.408 1.00 98.38 80 ASN A N 1
ATOM 624 C CA . ASN A 1 80 ? -3.885 6.431 -2.445 1.00 98.38 80 ASN A CA 1
ATOM 625 C C . ASN A 1 80 ? -4.189 5.763 -1.097 1.00 98.38 80 ASN A C 1
ATOM 627 O O . ASN A 1 80 ? -4.978 4.819 -1.054 1.00 98.38 80 ASN A O 1
ATOM 631 N N . LEU A 1 81 ? -3.602 6.237 0.011 1.00 98.31 81 LEU A N 1
ATOM 632 C CA . LEU A 1 81 ? -3.712 5.576 1.317 1.00 98.31 81 LEU A CA 1
ATOM 633 C C . LEU A 1 81 ? -5.164 5.298 1.716 1.00 98.31 81 LEU A C 1
ATOM 635 O O . LEU A 1 81 ? -5.486 4.192 2.136 1.00 98.31 81 LEU A O 1
ATOM 639 N N . MET A 1 82 ? -6.045 6.290 1.576 1.00 98.12 82 MET A N 1
ATOM 640 C CA . MET A 1 82 ? -7.443 6.143 1.987 1.00 98.12 82 MET A CA 1
ATOM 641 C C . MET A 1 82 ? -8.211 5.145 1.118 1.00 98.12 82 MET A C 1
ATOM 643 O O . MET A 1 82 ? -9.050 4.418 1.646 1.00 98.12 82 MET A O 1
ATOM 647 N N . LEU A 1 83 ? -7.897 5.070 -0.180 1.00 98.12 83 LEU A N 1
ATOM 648 C CA . LEU A 1 83 ? -8.473 4.076 -1.086 1.00 98.12 83 LEU A CA 1
ATOM 649 C C . LEU A 1 83 ? -8.030 2.674 -0.664 1.00 98.12 83 LEU A C 1
ATOM 651 O O . LEU A 1 83 ? -8.877 1.835 -0.362 1.00 98.12 83 LEU A O 1
ATOM 655 N N . ILE A 1 84 ? -6.715 2.462 -0.538 1.00 98.12 84 ILE A N 1
ATOM 656 C CA . ILE A 1 84 ? -6.132 1.174 -0.136 1.00 98.12 84 ILE A CA 1
ATOM 657 C C . ILE A 1 84 ? -6.702 0.737 1.218 1.00 98.12 84 ILE A C 1
ATOM 659 O O . ILE A 1 84 ? -7.111 -0.409 1.384 1.00 98.12 84 ILE A O 1
ATOM 663 N N . TYR A 1 85 ? -6.774 1.662 2.177 1.00 98.00 85 TYR A N 1
ATOM 664 C CA . TYR A 1 85 ? -7.337 1.413 3.498 1.00 98.00 85 TYR A CA 1
ATOM 665 C C . TYR A 1 85 ? -8.802 0.970 3.423 1.00 98.00 85 TYR A C 1
ATOM 667 O O . TYR A 1 85 ? -9.159 -0.051 4.008 1.00 98.00 85 TYR A O 1
ATOM 675 N N . SER A 1 86 ? -9.642 1.691 2.671 1.00 97.94 86 SER A N 1
ATOM 676 C CA . SER A 1 86 ? -11.061 1.345 2.525 1.00 97.94 86 SER A CA 1
ATOM 677 C C . SER A 1 86 ? -11.278 -0.014 1.858 1.00 97.94 86 SER A C 1
ATOM 679 O O . SER A 1 86 ? -12.122 -0.789 2.308 1.00 97.94 86 SER A O 1
ATOM 681 N N . ASP A 1 87 ? -10.475 -0.350 0.847 1.00 98.25 87 ASP A N 1
ATOM 682 C CA . ASP A 1 87 ? -10.562 -1.634 0.158 1.00 98.25 87 ASP A CA 1
ATOM 683 C C . ASP A 1 87 ? -10.138 -2.791 1.068 1.00 98.25 87 ASP A C 1
ATOM 685 O O . ASP A 1 87 ? -10.790 -3.837 1.100 1.00 98.25 87 ASP A O 1
ATOM 689 N N . LEU A 1 88 ? -9.087 -2.602 1.868 1.00 97.88 88 LEU A N 1
ATOM 690 C CA . LEU A 1 88 ? -8.655 -3.590 2.855 1.00 97.88 88 LEU A CA 1
ATOM 691 C C . LEU A 1 88 ? -9.700 -3.791 3.959 1.00 97.88 88 LEU A C 1
ATOM 693 O O . LEU A 1 88 ? -10.009 -4.934 4.293 1.00 97.88 88 LEU A O 1
ATOM 697 N N . GLN A 1 89 ? -10.308 -2.714 4.470 1.00 97.44 89 GLN A N 1
ATOM 698 C CA . GLN A 1 89 ? -11.420 -2.812 5.425 1.00 97.44 89 GLN A CA 1
ATOM 699 C C . GLN A 1 89 ? -12.652 -3.505 4.824 1.00 97.44 89 GLN A C 1
ATOM 701 O O . GLN A 1 89 ? -13.372 -4.207 5.530 1.00 97.44 89 GLN A O 1
ATOM 706 N N . ALA A 1 90 ? -12.875 -3.363 3.515 1.00 96.81 90 ALA A N 1
ATOM 707 C CA . ALA A 1 90 ? -13.922 -4.066 2.779 1.00 96.81 90 ALA A CA 1
ATOM 708 C C . ALA A 1 90 ? -13.547 -5.515 2.394 1.00 96.81 90 ALA A C 1
ATOM 710 O O . ALA A 1 90 ? -14.290 -6.167 1.654 1.00 96.81 90 ALA A O 1
ATOM 711 N N . GLY A 1 91 ? -12.399 -6.023 2.856 1.00 96.12 91 GLY A N 1
ATOM 712 C CA . GLY A 1 91 ? -11.938 -7.387 2.598 1.00 96.12 91 GLY A CA 1
ATOM 713 C C . GLY A 1 91 ? -11.504 -7.641 1.152 1.00 96.12 91 GLY A C 1
ATOM 714 O O . GLY A 1 91 ? -11.491 -8.791 0.706 1.00 96.12 91 GLY A O 1
ATOM 715 N N . LYS A 1 92 ? -11.171 -6.595 0.386 1.00 97.31 92 LYS A N 1
ATOM 716 C CA . LYS A 1 92 ? -10.744 -6.738 -1.010 1.00 97.31 92 LYS A CA 1
ATOM 717 C C . LYS A 1 92 ? -9.385 -7.433 -1.119 1.00 97.31 92 LYS A C 1
ATOM 719 O O . LYS A 1 92 ? -8.525 -7.366 -0.238 1.00 97.31 92 LYS A O 1
ATOM 724 N N . GLY A 1 93 ? -9.217 -8.151 -2.228 1.00 95.38 93 GLY A N 1
ATOM 725 C CA . GLY A 1 93 ? -7.982 -8.854 -2.566 1.00 95.38 93 GLY A CA 1
ATOM 726 C C . GLY A 1 93 ? -6.914 -7.928 -3.147 1.00 95.38 93 GLY A C 1
ATOM 727 O O . GLY A 1 93 ? -7.231 -6.858 -3.660 1.00 95.38 93 GLY A O 1
ATOM 728 N N . ALA A 1 94 ? -5.658 -8.381 -3.126 1.00 96.44 94 ALA A N 1
ATOM 729 C CA . ALA A 1 94 ? -4.518 -7.635 -3.661 1.00 96.44 94 ALA A CA 1
ATOM 730 C C . ALA A 1 94 ? -4.711 -7.221 -5.131 1.00 96.44 94 ALA A C 1
ATOM 732 O O . ALA A 1 94 ? -4.583 -6.042 -5.434 1.00 96.44 94 ALA A O 1
ATOM 733 N N . TYR A 1 95 ? -5.124 -8.146 -6.007 1.00 94.62 95 TYR A N 1
ATOM 734 C CA . TYR A 1 95 ? -5.405 -7.845 -7.418 1.00 94.62 95 TYR A CA 1
ATOM 735 C C . TYR A 1 95 ? -6.405 -6.694 -7.603 1.00 94.62 95 TYR A C 1
ATOM 737 O O . TYR A 1 95 ? -6.162 -5.781 -8.383 1.00 94.62 95 TYR A O 1
ATOM 745 N N . PHE A 1 96 ? -7.510 -6.700 -6.846 1.00 96.44 96 PHE A N 1
ATOM 74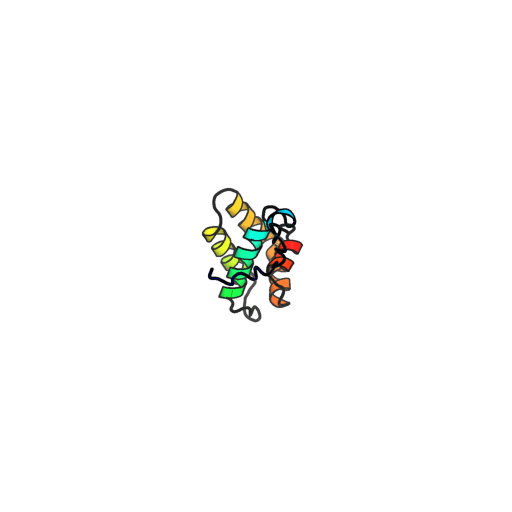6 C CA . PHE A 1 96 ? -8.526 -5.646 -6.930 1.00 96.44 96 PHE A CA 1
ATOM 747 C C . PHE A 1 96 ? -7.942 -4.281 -6.557 1.00 96.44 96 PHE A C 1
ATOM 749 O O . PHE A 1 96 ? -8.137 -3.310 -7.280 1.00 96.44 96 PHE A O 1
ATOM 756 N N . ILE A 1 97 ? -7.186 -4.222 -5.459 1.00 97.00 97 ILE A N 1
ATOM 757 C CA . ILE A 1 97 ? -6.526 -2.991 -5.011 1.00 97.00 97 ILE A CA 1
ATOM 758 C C . ILE A 1 97 ? -5.534 -2.515 -6.079 1.00 97.00 97 ILE A C 1
ATOM 760 O O . ILE A 1 97 ? -5.528 -1.347 -6.449 1.00 97.00 97 ILE A O 1
ATOM 764 N N . CYS A 1 98 ? -4.733 -3.422 -6.633 1.00 96.12 98 CYS A N 1
ATOM 765 C CA . CYS A 1 98 ? -3.754 -3.096 -7.667 1.00 96.12 98 CYS A CA 1
ATOM 766 C C . CYS A 1 98 ? -4.390 -2.613 -8.978 1.00 96.12 98 CYS A C 1
ATOM 768 O O . CYS A 1 98 ? -3.822 -1.738 -9.632 1.00 96.12 98 CYS A O 1
ATOM 770 N N . GLN A 1 99 ? -5.585 -3.103 -9.315 1.00 94.62 99 GLN A N 1
ATOM 771 C CA . GLN A 1 99 ? -6.390 -2.584 -10.419 1.00 94.62 99 GLN A CA 1
ATOM 772 C C . GLN A 1 99 ? -6.901 -1.162 -10.135 1.00 94.62 99 GLN A C 1
ATOM 774 O O . GLN A 1 99 ? -6.817 -0.289 -10.995 1.00 94.62 99 GLN A O 1
ATOM 779 N N . GLN A 1 100 ? -7.379 -0.881 -8.916 1.00 95.19 100 GLN A N 1
ATOM 780 C CA . GLN A 1 100 ? -7.786 0.482 -8.535 1.00 95.19 100 GLN A CA 1
ATOM 781 C C . GLN A 1 100 ? -6.616 1.477 -8.605 1.00 95.19 100 GLN A C 1
ATOM 783 O O . GLN A 1 100 ? -6.804 2.640 -8.954 1.00 95.19 100 GLN A O 1
ATOM 788 N N . LEU A 1 101 ? -5.394 1.011 -8.333 1.00 94.38 101 LEU A N 1
ATOM 789 C CA . LEU A 1 101 ? -4.167 1.805 -8.434 1.00 94.38 101 LEU A CA 1
ATOM 790 C C . LEU A 1 101 ? -3.630 1.944 -9.870 1.00 94.38 101 LEU A C 1
ATOM 792 O O . LEU A 1 101 ? -2.591 2.578 -10.060 1.00 94.38 101 LEU A O 1
ATOM 796 N N . SER A 1 102 ? -4.304 1.370 -10.876 1.00 92.38 102 SER A N 1
ATOM 797 C CA . SER A 1 102 ? -3.831 1.321 -12.272 1.00 92.38 102 SER A CA 1
ATOM 798 C C . SER A 1 102 ? -2.432 0.697 -12.416 1.00 92.38 102 SER A C 1
ATOM 800 O O . SER A 1 102 ? -1.609 1.138 -13.224 1.00 92.38 102 SER A O 1
ATOM 802 N N . LEU A 1 103 ? -2.130 -0.293 -11.571 1.00 89.38 103 LEU A N 1
ATOM 803 C CA . LEU A 1 103 ? -0.907 -1.104 -11.629 1.00 89.38 103 LEU A CA 1
ATOM 804 C C . LEU A 1 103 ? -1.168 -2.464 -12.283 1.00 89.38 103 LEU A C 1
ATOM 806 O O . LEU A 1 103 ? -0.247 -3.036 -12.868 1.00 89.38 103 LEU A O 1
ATOM 810 N N . CYS A 1 104 ? -2.423 -2.906 -12.207 1.00 87.94 104 CYS A N 1
ATOM 811 C CA . CYS A 1 104 ? -3.110 -3.804 -13.121 1.00 87.94 104 CYS A CA 1
ATOM 812 C C . CYS A 1 104 ? -4.187 -2.953 -13.846 1.00 87.94 104 CYS A C 1
ATOM 814 O O . CYS A 1 104 ? -4.579 -3.335 -14.959 1.00 87.94 104 CYS A O 1
#

InterPro domains:
  IPR008139 Saposin B type domain [PS50015] (23-104)
  IPR011001 Saposin-like [SSF47862] (23-104)

Foldseek 3Di:
DDDDDDDDDPPPPPPPPDPDVVQDVQLVVQQVLLVVLCVVCVLDLPPPDLVNSLVSSLVSLVVRDDDPSSVVSNVLCVVCSVVSSVCSNVSHHSNVSCVVSSND

Radius of gyration: 20.02 Å; chains: 1; bounding box: 30×70×44 Å

Organism: Trichostrongylus colubriformis (NCBI:txid6319)

pLDDT: mean 84.73, std 20.91, range [38.25, 98.62]